Protein AF-A0A926J7D0-F1 (afdb_monomer)

Radius of gyration: 21.03 Å; Cα contacts (8 Å, |Δi|>4): 136; chains: 1; bounding box: 37×52×53 Å

Secondary structure (DSSP, 8-state):
-PPP------TTSEEEEEETTEEEEEE---TTS-S------PPPGGG-TTEEEEE-TTSTTHHHHHHHHHHHHHH-TTSPPPSEEEEE-SSPPPHHHHHHHHHHHHTT-TTPEEEE-GGG---

Mean predicted aligned error: 14.92 Å

Foldseek 3Di:
DDDDDDDDADPQQWDWDDDPPDIDIDHPPPPPDDDPDDPPPPDDLVPDQLEDEQEACPPVCSLVVVLVVLVVQVVDPVHRNHQEYEYEHQDDDDPVSVVSSVVSVCVRVVRHHYHYDPVNNDD

pLDDT: mean 75.51, std 15.3, range [34.44, 91.25]

Nearest PDB structures (foldseek):
  1y9j-assembly1_A  TM=6.537E-01  e=6.933E-01  Rattus norvegicus
  3fax-assembly1_A  TM=5.115E-01  e=4.343E-01  Streptococcus agalactiae COH1
  6kv3-assembly1_B  TM=4.249E-01  e=1.183E+00  Staphylococcus aureus subsp. aureus COL
  7ec7-assembly1_A  TM=5.324E-01  e=3.940E+00  Staphylococcus aureus subsp. aureus USA300
  5fa6-assembly1_A  TM=3.508E-01  e=1.653E+00  Homo sapiens

Solvent-accessible surface area (backbone atoms only — not comparable to full-atom values): 7878 Å² total; per-residue (Å²): 138,86,86,85,83,90,82,76,56,49,98,87,38,38,36,74,47,77,60,88,93,47,74,51,74,47,79,62,75,72,88,81,61,77,77,75,77,72,82,73,73,73,77,58,60,93,79,42,89,37,43,43,80,38,74,41,52,82,46,94,65,23,54,62,52,50,44,52,51,52,53,52,45,67,70,35,89,89,50,70,70,60,46,29,41,38,35,38,44,78,63,88,85,49,72,69,58,51,51,51,40,51,54,48,44,39,76,78,41,72,83,40,46,80,42,75,46,72,83,68,70,77,130

Sequence (123 aa):
MTVRIKAKADPDGIIRIKCGNDIIEIDLSDDDWPSTPTPVSPSNPADDPYTFYVADPFAADGIVKIVEQLNVVRADPTQLDPRIVSFVPQAALDVHDVARLVHGVESVLPDATLAFDLSGGGK

Structure (mmCIF, N/CA/C/O backbone):
data_AF-A0A926J7D0-F1
#
_entry.id   AF-A0A926J7D0-F1
#
loop_
_atom_site.group_PDB
_atom_site.id
_atom_site.type_symbol
_atom_site.label_atom_id
_atom_site.label_alt_id
_atom_site.label_comp_id
_atom_site.label_asym_id
_atom_site.label_entity_id
_atom_site.label_seq_id
_atom_site.pdbx_PDB_ins_code
_atom_site.Cartn_x
_atom_site.Cartn_y
_atom_site.Cartn_z
_atom_site.occupancy
_atom_site.B_iso_or_equiv
_atom_site.auth_seq_id
_atom_site.auth_comp_id
_atom_site.auth_asym_id
_atom_site.auth_atom_id
_atom_site.pdbx_PDB_model_num
ATOM 1 N N . MET A 1 1 ? 10.235 -14.331 -4.101 1.00 34.44 1 MET A N 1
ATOM 2 C CA . MET A 1 1 ? 11.226 -14.688 -5.141 1.00 34.44 1 MET A CA 1
ATOM 3 C C . MET A 1 1 ? 10.504 -14.692 -6.478 1.00 34.44 1 MET A C 1
ATOM 5 O O . MET A 1 1 ? 9.603 -15.500 -6.644 1.00 34.44 1 MET A O 1
ATOM 9 N N . THR A 1 2 ? 10.828 -13.770 -7.387 1.00 38.19 2 THR A N 1
ATOM 10 C CA . THR A 1 2 ? 10.165 -13.674 -8.700 1.00 38.19 2 THR A CA 1
ATOM 11 C C . THR A 1 2 ? 11.052 -14.307 -9.761 1.00 38.19 2 THR A C 1
ATOM 13 O O . THR A 1 2 ? 12.215 -13.932 -9.891 1.00 38.19 2 THR A O 1
ATOM 16 N N . VAL A 1 3 ? 10.508 -15.251 -10.528 1.00 44.81 3 VAL A N 1
ATOM 17 C CA . VAL A 1 3 ? 11.194 -15.850 -11.678 1.00 44.81 3 VAL A CA 1
ATOM 18 C C . VAL A 1 3 ? 10.621 -15.226 -12.943 1.00 44.81 3 VAL A C 1
ATOM 20 O O . VAL A 1 3 ? 9.430 -15.343 -13.213 1.00 44.81 3 VAL A O 1
ATOM 23 N N . ARG A 1 4 ? 11.465 -14.535 -13.716 1.00 57.25 4 ARG A N 1
ATOM 24 C CA . ARG A 1 4 ? 11.081 -13.940 -15.000 1.00 57.25 4 ARG A CA 1
ATOM 25 C C . ARG A 1 4 ? 11.583 -14.822 -16.135 1.00 57.25 4 ARG A C 1
ATOM 27 O O . ARG A 1 4 ? 12.788 -14.999 -16.284 1.00 57.25 4 ARG A O 1
ATOM 34 N N . ILE A 1 5 ? 10.664 -15.325 -16.951 1.00 63.12 5 ILE A N 1
ATOM 35 C CA . ILE A 1 5 ? 10.979 -16.140 -18.127 1.00 63.12 5 ILE A CA 1
ATOM 36 C C . ILE A 1 5 ? 10.770 -15.276 -19.371 1.00 63.12 5 ILE A C 1
ATOM 38 O O . ILE A 1 5 ? 9.708 -14.685 -19.552 1.00 63.12 5 ILE A O 1
ATOM 42 N N . LYS A 1 6 ? 11.801 -15.167 -20.216 1.00 65.56 6 LYS A N 1
ATOM 43 C CA . LYS A 1 6 ? 11.697 -14.566 -21.551 1.00 65.56 6 LYS A CA 1
ATOM 44 C C . LYS A 1 6 ? 11.593 -15.701 -22.562 1.00 65.56 6 LYS A C 1
ATOM 46 O O . LYS A 1 6 ? 12.560 -16.434 -22.741 1.00 65.56 6 LYS A O 1
ATOM 51 N N . ALA A 1 7 ? 10.438 -15.837 -23.198 1.00 69.31 7 ALA A N 1
ATOM 52 C CA . ALA A 1 7 ? 10.194 -16.829 -24.236 1.00 69.31 7 ALA A CA 1
ATOM 53 C C . ALA A 1 7 ? 9.733 -16.140 -25.524 1.00 69.31 7 ALA A C 1
ATOM 55 O O . ALA A 1 7 ? 9.231 -15.017 -25.492 1.00 69.31 7 ALA A O 1
ATOM 56 N N . LYS A 1 8 ? 9.936 -16.816 -26.655 1.00 74.88 8 LYS A N 1
ATOM 57 C CA . LYS A 1 8 ? 9.420 -16.413 -27.962 1.00 74.88 8 LYS A CA 1
ATOM 58 C C . LYS A 1 8 ? 8.336 -17.414 -28.352 1.00 74.88 8 LYS A C 1
ATOM 60 O O . LYS A 1 8 ? 8.590 -18.614 -28.265 1.00 74.88 8 LYS A O 1
ATOM 65 N N . ALA A 1 9 ? 7.170 -16.916 -28.751 1.00 77.06 9 ALA A N 1
ATOM 66 C CA . ALA A 1 9 ? 6.111 -17.748 -29.305 1.00 77.06 9 ALA A CA 1
ATOM 67 C C . ALA A 1 9 ? 6.554 -18.394 -30.627 1.00 77.06 9 ALA A C 1
ATOM 69 O O . ALA A 1 9 ? 7.453 -17.891 -31.316 1.00 77.06 9 ALA A O 1
ATOM 70 N N . ASP A 1 10 ? 5.946 -19.526 -30.952 1.00 80.00 10 ASP A N 1
ATOM 71 C CA . ASP A 1 10 ? 6.122 -20.187 -32.239 1.00 80.00 10 ASP A CA 1
AT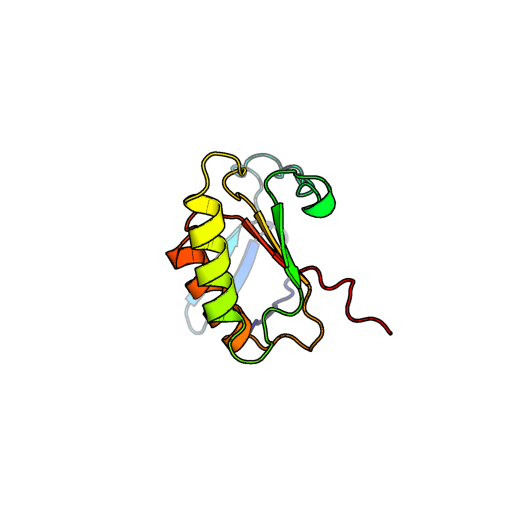OM 72 C C . ASP A 1 10 ? 5.343 -19.458 -33.365 1.00 80.00 10 ASP A C 1
ATOM 74 O O . ASP A 1 10 ? 4.741 -18.408 -33.115 1.00 80.00 10 ASP A O 1
ATOM 78 N N . PRO A 1 11 ? 5.385 -19.943 -34.624 1.00 80.25 11 PRO A N 1
ATOM 79 C CA . PRO A 1 11 ? 4.660 -19.317 -35.732 1.00 80.25 11 PRO A CA 1
ATOM 80 C C . PRO A 1 11 ? 3.137 -19.257 -35.560 1.00 80.25 11 PRO A C 1
ATOM 82 O O . PRO A 1 11 ? 2.516 -18.397 -36.178 1.00 80.25 11 PRO A O 1
ATOM 85 N N . ASP A 1 12 ? 2.567 -20.132 -34.729 1.00 79.00 12 ASP A N 1
ATOM 86 C CA . ASP A 1 12 ? 1.134 -20.190 -34.437 1.00 79.00 12 ASP A CA 1
ATOM 87 C C . ASP A 1 12 ? 0.763 -19.312 -33.224 1.00 79.00 12 ASP A C 1
ATOM 89 O O . ASP A 1 12 ? -0.394 -19.265 -32.825 1.00 79.00 12 ASP A O 1
ATOM 93 N N . GLY A 1 13 ? 1.730 -18.591 -32.639 1.00 76.12 13 GLY A N 1
ATOM 94 C CA . GLY A 1 13 ? 1.504 -17.701 -31.499 1.00 76.12 13 GLY A CA 1
ATOM 95 C C . GLY A 1 13 ? 1.524 -18.401 -30.138 1.00 76.12 13 GLY A C 1
ATOM 96 O O . GLY A 1 13 ? 1.237 -17.766 -29.128 1.00 76.12 13 GLY A O 1
ATOM 97 N N . ILE A 1 14 ? 1.927 -19.670 -30.068 1.00 80.50 14 ILE A N 1
ATOM 98 C CA . ILE A 1 14 ? 1.865 -20.472 -28.844 1.00 80.50 14 ILE A CA 1
ATOM 99 C C . ILE A 1 14 ? 3.241 -20.540 -28.173 1.00 80.50 14 ILE A C 1
ATOM 101 O O . ILE A 1 14 ? 4.267 -20.838 -28.794 1.00 80.50 14 ILE A O 1
ATOM 105 N N . ILE A 1 15 ? 3.277 -20.310 -26.857 1.00 82.69 15 ILE A N 1
ATOM 106 C CA . ILE A 1 15 ? 4.444 -20.612 -26.020 1.00 82.69 15 ILE A CA 1
ATOM 107 C C . ILE A 1 15 ? 4.243 -21.993 -25.397 1.00 82.69 15 ILE A C 1
ATOM 109 O O . ILE A 1 15 ? 3.341 -22.191 -24.588 1.00 82.69 15 ILE A O 1
ATOM 113 N N . ARG A 1 16 ? 5.122 -22.946 -25.724 1.00 81.62 16 ARG A N 1
ATOM 114 C CA . ARG A 1 16 ? 5.114 -24.289 -25.126 1.00 81.62 16 ARG A CA 1
ATOM 115 C C . ARG A 1 16 ? 6.225 -24.438 -24.097 1.00 81.62 16 ARG A C 1
ATOM 117 O O . ARG A 1 16 ? 7.401 -24.255 -24.411 1.00 81.62 16 ARG A O 1
ATOM 124 N N . ILE A 1 17 ? 5.860 -24.808 -22.874 1.00 81.50 17 ILE A N 1
ATOM 125 C CA . ILE A 1 17 ? 6.788 -25.043 -21.767 1.00 81.50 17 ILE A CA 1
ATOM 126 C C . ILE A 1 17 ? 6.732 -26.526 -21.412 1.00 81.50 17 ILE A C 1
ATOM 128 O O . ILE A 1 17 ? 5.712 -27.026 -20.941 1.00 81.50 17 ILE A O 1
ATOM 132 N N . LYS A 1 18 ? 7.839 -27.243 -21.634 1.00 78.75 18 LYS A N 1
ATOM 133 C CA . LYS A 1 18 ? 7.957 -28.650 -21.241 1.00 78.75 18 LYS A CA 1
ATOM 134 C C . LYS A 1 18 ? 8.284 -28.750 -19.751 1.00 78.75 18 LYS A C 1
ATOM 136 O O . LYS A 1 18 ? 9.371 -28.361 -19.326 1.00 78.75 18 LYS A O 1
ATOM 141 N N . CYS A 1 19 ? 7.369 -29.325 -18.985 1.00 76.19 19 CYS A N 1
ATOM 142 C CA . CYS A 1 19 ? 7.483 -29.546 -17.549 1.00 76.19 19 CYS A CA 1
ATOM 143 C C . CYS A 1 19 ? 7.540 -31.056 -17.281 1.00 76.19 19 CYS A C 1
ATOM 145 O O . CYS A 1 19 ? 6.536 -31.698 -16.989 1.00 76.19 19 CYS A O 1
ATOM 147 N N . GLY A 1 20 ? 8.729 -31.648 -17.423 1.00 82.38 20 GLY A N 1
ATOM 148 C CA . GLY A 1 20 ? 8.895 -33.099 -17.305 1.00 82.38 20 GLY A CA 1
ATOM 149 C C . GLY A 1 20 ? 8.231 -33.841 -18.470 1.00 82.38 20 GLY A C 1
ATOM 150 O O . GLY A 1 20 ? 8.702 -33.737 -19.606 1.00 82.38 20 GLY A O 1
ATOM 151 N N . ASN A 1 21 ? 7.165 -34.592 -18.176 1.00 81.88 21 ASN A N 1
ATOM 152 C CA . ASN A 1 21 ? 6.381 -35.330 -19.174 1.00 81.88 21 ASN A CA 1
ATOM 153 C C . ASN A 1 21 ? 5.202 -34.527 -19.738 1.00 81.88 21 ASN A C 1
ATOM 155 O O . ASN A 1 21 ? 4.653 -34.925 -20.762 1.00 81.88 21 ASN A O 1
ATOM 159 N N . ASP A 1 22 ? 4.859 -33.402 -19.112 1.00 73.00 22 ASP A N 1
ATOM 160 C CA . ASP A 1 22 ? 3.742 -32.561 -19.527 1.00 73.00 22 ASP A CA 1
ATOM 161 C C . ASP A 1 22 ? 4.229 -31.369 -20.355 1.00 73.00 22 ASP A C 1
ATOM 163 O O . ASP A 1 22 ? 5.368 -30.899 -20.224 1.00 73.00 22 ASP A O 1
ATOM 167 N N . ILE A 1 23 ? 3.350 -30.868 -21.219 1.00 80.12 23 ILE A N 1
ATOM 168 C CA . ILE A 1 23 ? 3.564 -29.643 -21.988 1.00 80.12 23 ILE A CA 1
ATOM 169 C C . ILE A 1 23 ? 2.451 -28.672 -21.606 1.00 80.12 23 ILE A C 1
ATOM 171 O O . ILE A 1 23 ? 1.275 -28.970 -21.791 1.00 80.12 23 ILE A O 1
ATOM 175 N N . ILE A 1 24 ? 2.839 -27.523 -21.055 1.00 78.88 24 ILE A N 1
ATOM 176 C CA . ILE A 1 24 ? 1.940 -26.392 -20.821 1.00 78.88 24 ILE A CA 1
ATOM 177 C C . ILE A 1 24 ? 1.991 -25.527 -22.075 1.00 78.88 24 ILE A C 1
ATOM 179 O O . ILE A 1 24 ? 3.066 -25.051 -22.451 1.00 78.88 24 ILE A O 1
ATOM 183 N N . GLU A 1 25 ? 0.846 -25.330 -22.714 1.00 79.00 25 GLU A N 1
ATOM 18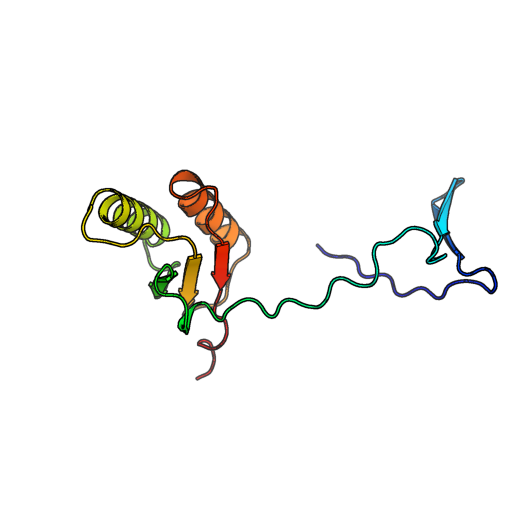4 C CA . GLU A 1 25 ? 0.702 -24.451 -23.872 1.00 79.00 25 GLU A CA 1
ATOM 185 C C . GLU A 1 25 ? 0.007 -23.160 -23.434 1.00 79.00 25 GLU A C 1
ATOM 187 O O . GLU A 1 25 ? -1.024 -23.197 -22.765 1.00 79.00 25 GLU A O 1
ATOM 192 N N . ILE A 1 26 ? 0.610 -22.022 -23.768 1.00 76.69 26 ILE A N 1
ATOM 193 C CA . ILE A 1 26 ? 0.048 -20.691 -23.542 1.00 76.69 26 ILE A CA 1
ATOM 194 C C . ILE A 1 26 ? -0.246 -20.119 -24.920 1.00 76.69 26 ILE A C 1
ATOM 196 O O . ILE A 1 26 ? 0.687 -19.785 -25.656 1.00 76.69 26 ILE A O 1
ATOM 200 N N . ASP A 1 27 ? -1.527 -20.053 -25.259 1.00 75.62 27 ASP A N 1
ATOM 201 C CA . ASP A 1 27 ? -2.002 -19.441 -26.492 1.00 75.62 27 ASP A CA 1
ATOM 202 C C . ASP A 1 27 ? -2.043 -17.918 -26.330 1.00 75.62 27 ASP A C 1
ATOM 204 O O . ASP A 1 27 ? -2.552 -17.406 -25.330 1.00 75.62 27 ASP A O 1
ATOM 208 N N . LEU A 1 28 ? -1.446 -17.207 -27.284 1.00 70.31 28 LEU A N 1
ATOM 209 C CA . LEU A 1 28 ? -1.442 -15.748 -27.335 1.00 70.31 28 LEU A CA 1
ATOM 210 C C . LEU A 1 28 ? -2.423 -15.211 -28.387 1.00 70.31 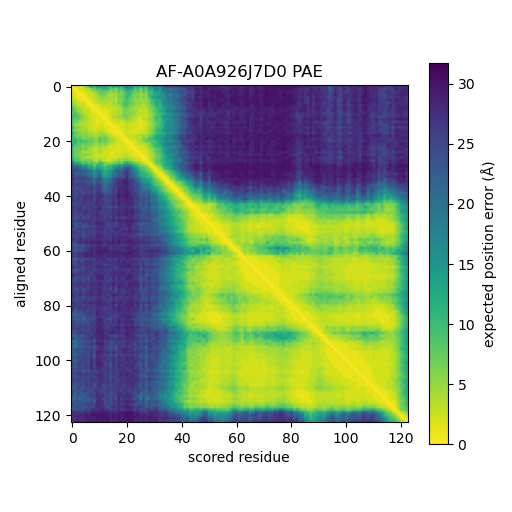28 LEU A C 1
ATOM 212 O O . LEU A 1 28 ? -2.357 -14.026 -28.701 1.00 70.31 28 LEU A O 1
ATOM 216 N N . SER A 1 29 ? -3.295 -16.050 -28.959 1.00 65.75 29 SER A N 1
ATOM 217 C CA . SER A 1 29 ? -4.319 -15.605 -29.902 1.00 65.75 29 SER A CA 1
ATOM 218 C C . SER A 1 29 ? -5.261 -14.594 -29.235 1.00 65.75 29 SER A C 1
ATOM 220 O O . SER A 1 29 ? -5.909 -14.899 -28.233 1.00 65.75 29 SER A O 1
ATOM 222 N N . ASP A 1 30 ? -5.332 -13.395 -29.813 1.00 54.34 30 ASP A N 1
ATOM 223 C CA . ASP A 1 30 ? -5.990 -12.193 -29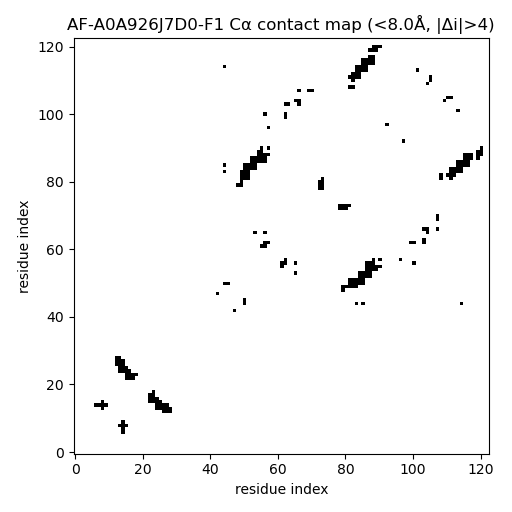.279 1.00 54.34 30 ASP A CA 1
ATOM 224 C C . ASP A 1 30 ? -7.538 -12.236 -29.270 1.00 54.34 30 ASP A C 1
ATOM 226 O O . ASP A 1 30 ? -8.177 -11.235 -28.943 1.00 54.34 30 ASP A O 1
ATOM 230 N N . ASP A 1 31 ? -8.174 -13.357 -29.621 1.00 53.72 31 ASP A N 1
ATOM 231 C CA . ASP A 1 31 ? -9.584 -13.351 -30.043 1.00 53.72 31 ASP A CA 1
ATOM 232 C C . 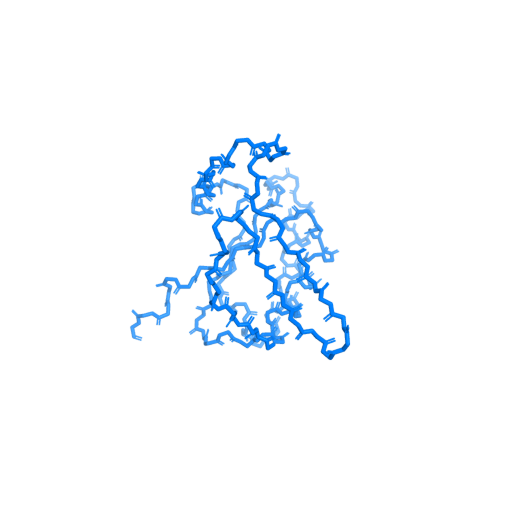ASP A 1 31 ? -10.625 -13.201 -28.913 1.00 53.72 31 ASP A C 1
ATOM 234 O O . ASP A 1 31 ? -11.807 -13.046 -29.212 1.00 53.72 31 ASP A O 1
ATOM 238 N N . ASP A 1 32 ? -10.228 -13.177 -27.633 1.00 49.41 32 ASP A N 1
ATOM 239 C CA . ASP A 1 32 ? -11.188 -13.060 -26.515 1.00 49.41 32 ASP A CA 1
ATOM 240 C C . ASP A 1 32 ? -10.722 -12.182 -25.337 1.00 49.41 32 ASP A C 1
ATOM 242 O O . ASP A 1 32 ? -11.310 -12.202 -24.250 1.00 49.41 32 ASP A O 1
ATOM 246 N N . TRP A 1 33 ? -9.665 -11.380 -25.516 1.00 47.38 33 TRP A N 1
ATOM 247 C CA . TRP A 1 33 ? -9.265 -10.409 -24.495 1.00 47.38 33 TRP A CA 1
ATOM 248 C C . TRP A 1 33 ? -9.906 -9.045 -24.757 1.00 47.38 33 TRP A C 1
ATOM 250 O O . TRP A 1 33 ? -9.784 -8.516 -25.864 1.00 47.38 33 TRP A O 1
ATOM 260 N N . PRO A 1 34 ? -10.586 -8.435 -23.760 1.00 46.09 34 PRO A N 1
ATOM 261 C CA . PRO A 1 34 ? -11.082 -7.077 -23.907 1.00 46.09 34 PRO A CA 1
ATOM 262 C C . PRO A 1 34 ? -9.904 -6.188 -24.303 1.00 46.09 34 PRO A C 1
ATOM 264 O O . PRO A 1 34 ? -8.877 -6.177 -23.622 1.00 46.09 34 PRO A O 1
ATOM 267 N N . SER A 1 35 ? -10.070 -5.498 -25.436 1.00 46.72 35 SER A N 1
ATOM 268 C CA . SER A 1 35 ? -9.122 -4.552 -26.025 1.00 46.72 35 SER A CA 1
ATOM 269 C C . SER A 1 35 ? -8.329 -3.841 -24.937 1.00 46.72 35 SER A C 1
ATOM 271 O O . SER A 1 35 ? -8.940 -3.221 -24.065 1.00 46.72 35 SER A O 1
ATOM 273 N N . THR A 1 36 ? -7.005 -4.006 -24.996 1.00 49.78 36 THR A N 1
ATOM 274 C CA . THR A 1 36 ? -5.965 -3.520 -24.080 1.00 49.78 36 THR A CA 1
ATOM 275 C C . THR A 1 36 ? -6.499 -2.524 -23.050 1.00 49.78 36 THR A C 1
ATOM 277 O O . THR A 1 36 ? -6.883 -1.424 -23.460 1.00 49.78 36 THR A O 1
ATOM 280 N N . PRO A 1 37 ? -6.526 -2.844 -21.738 1.00 42.62 37 PRO A N 1
ATOM 281 C CA . PRO A 1 37 ? -6.959 -1.879 -20.741 1.00 42.62 37 PRO A CA 1
ATOM 282 C C . PRO A 1 37 ? -6.108 -0.626 -20.915 1.00 42.62 37 PRO A C 1
ATOM 284 O O . PRO A 1 37 ? -4.881 -0.673 -20.788 1.00 42.62 37 PRO A O 1
ATOM 287 N N . THR A 1 38 ? -6.753 0.481 -21.281 1.00 40.38 38 THR A N 1
ATOM 288 C CA . THR A 1 38 ? -6.103 1.784 -21.333 1.00 40.38 38 THR A CA 1
ATOM 289 C C . THR A 1 38 ? -5.413 1.961 -19.987 1.00 40.38 38 THR A C 1
ATOM 291 O O . THR A 1 38 ? -6.092 1.792 -18.969 1.00 40.38 38 THR A O 1
ATOM 294 N N . PRO A 1 39 ? -4.100 2.248 -19.931 1.00 38.88 39 PRO A N 1
ATOM 295 C CA . PRO A 1 39 ? -3.452 2.546 -18.670 1.00 38.88 39 PRO A CA 1
ATOM 296 C C . PRO A 1 39 ? -4.161 3.767 -18.091 1.00 38.88 39 PRO A C 1
ATOM 298 O O . PRO A 1 39 ? -3.939 4.897 -18.524 1.00 38.88 39 PRO A O 1
ATOM 301 N N . VAL A 1 40 ? -5.078 3.541 -17.156 1.00 44.97 40 VAL A N 1
ATOM 302 C CA . VAL A 1 40 ? -5.544 4.589 -16.268 1.00 44.97 40 VAL A CA 1
ATOM 303 C C . VAL A 1 40 ? -4.312 4.954 -15.472 1.00 44.97 40 VAL A C 1
ATOM 305 O O . VAL A 1 40 ? -3.842 4.176 -14.645 1.00 44.97 40 VAL A O 1
ATOM 308 N N . SER A 1 41 ? -3.716 6.095 -15.814 1.00 44.41 41 SER A N 1
ATOM 309 C CA . SER A 1 41 ? -2.681 6.683 -14.980 1.00 44.41 41 SER A CA 1
ATOM 310 C C . SER A 1 41 ? -3.318 6.814 -13.599 1.00 44.41 41 SER A C 1
ATOM 312 O O . SER A 1 41 ? -4.340 7.501 -13.503 1.00 44.41 41 SER A O 1
ATOM 314 N N . PRO A 1 42 ? -2.823 6.110 -12.564 1.00 52.22 42 PRO A N 1
ATOM 315 C CA . PRO A 1 42 ? -3.386 6.274 -11.239 1.00 52.22 42 PRO A CA 1
ATOM 316 C C . PRO A 1 42 ? -3.291 7.761 -10.911 1.00 52.22 42 PRO A C 1
ATOM 318 O O . PRO A 1 42 ? -2.242 8.373 -11.141 1.00 52.22 42 PRO A O 1
ATOM 321 N N . SER A 1 43 ? -4.401 8.350 -10.462 1.00 58.41 43 SER A N 1
ATOM 322 C CA . SER A 1 43 ? -4.389 9.712 -9.942 1.00 58.41 43 SER A CA 1
ATOM 323 C C . SER A 1 43 ? -3.238 9.804 -8.953 1.00 58.41 43 SER A C 1
ATOM 325 O O . SER A 1 43 ? -3.105 8.945 -8.078 1.00 58.41 43 SER A O 1
ATOM 327 N N . ASN A 1 44 ? -2.361 10.786 -9.142 1.00 66.69 44 ASN A N 1
ATOM 328 C CA . ASN A 1 44 ? -1.269 11.005 -8.213 1.00 66.69 44 ASN A CA 1
ATOM 329 C C . ASN A 1 44 ? -1.893 11.221 -6.826 1.00 66.69 44 ASN A C 1
ATOM 331 O O . ASN A 1 44 ? -2.723 12.123 -6.697 1.00 66.69 44 ASN A O 1
ATOM 335 N N . PRO A 1 45 ? -1.539 10.421 -5.804 1.00 68.25 45 PRO A N 1
ATOM 336 C CA . PRO A 1 45 ? -2.103 10.578 -4.468 1.00 68.25 45 PRO A CA 1
ATOM 337 C C . PRO A 1 45 ? -1.992 12.022 -3.958 1.00 68.25 45 PRO A C 1
ATOM 339 O O . PRO A 1 45 ? -2.924 12.484 -3.302 1.00 68.25 45 PRO A O 1
ATOM 342 N N . ALA A 1 46 ? -0.920 12.739 -4.356 1.00 70.06 46 ALA A N 1
ATOM 343 C CA . ALA A 1 46 ? -0.682 14.179 -4.133 1.00 70.06 46 ALA A CA 1
ATOM 344 C C . ALA A 1 46 ? -1.899 15.071 -4.425 1.00 70.06 46 ALA A C 1
ATOM 346 O O . ALA A 1 46 ? -2.117 16.068 -3.739 1.00 70.06 46 ALA A O 1
ATOM 347 N N . ASP A 1 47 ? -2.670 14.703 -5.445 1.00 76.38 47 ASP A N 1
ATOM 348 C CA . ASP A 1 47 ? -3.731 15.518 -6.026 1.00 76.38 47 ASP A CA 1
ATOM 349 C C . ASP A 1 47 ? -5.136 15.085 -5.555 1.00 76.38 47 ASP A C 1
ATOM 351 O O . ASP A 1 47 ? -6.125 15.735 -5.900 1.00 76.38 47 ASP A O 1
ATOM 355 N N . ASP A 1 48 ? -5.248 14.008 -4.762 1.00 81.00 48 ASP A N 1
ATOM 356 C CA . ASP A 1 48 ? -6.524 13.488 -4.254 1.00 81.00 48 ASP A CA 1
ATOM 357 C C . ASP A 1 48 ? -6.776 13.944 -2.796 1.00 81.00 48 ASP A C 1
ATOM 359 O O . ASP A 1 48 ? -5.983 13.634 -1.899 1.00 81.00 48 ASP A O 1
ATOM 363 N N . PRO A 1 49 ? -7.880 14.668 -2.515 1.00 82.06 49 PRO A N 1
ATOM 364 C CA . PRO A 1 49 ? -8.198 15.152 -1.170 1.00 82.06 49 PRO A CA 1
ATOM 365 C C . PRO A 1 49 ? -8.565 14.033 -0.179 1.00 82.06 49 PRO A C 1
ATOM 367 O O . PRO A 1 49 ? -8.620 14.290 1.021 1.00 82.06 49 PRO A O 1
ATOM 370 N N . TYR A 1 50 ? -8.808 12.805 -0.652 1.00 87.19 50 TYR A N 1
ATOM 371 C CA . TYR A 1 50 ? -9.026 11.611 0.169 1.00 87.19 50 TYR A CA 1
ATOM 372 C C . TYR A 1 50 ? -7.722 10.847 0.472 1.00 87.19 50 TYR A C 1
ATOM 374 O O . TYR A 1 50 ? -7.780 9.718 0.976 1.00 87.19 50 TYR A O 1
ATOM 382 N N . THR A 1 51 ? -6.554 11.427 0.168 1.00 87.69 51 THR A N 1
ATOM 383 C CA . THR A 1 51 ? -5.249 10.847 0.507 1.00 87.69 51 THR A CA 1
ATOM 384 C C . THR A 1 51 ? -4.818 11.207 1.924 1.00 87.69 51 THR A C 1
ATOM 386 O O . THR A 1 51 ? -4.636 12.376 2.267 1.00 87.69 51 THR A O 1
ATOM 389 N N . PHE A 1 52 ? -4.557 10.183 2.732 1.00 88.00 52 PHE A N 1
ATOM 390 C CA . PHE A 1 52 ? -3.894 10.305 4.023 1.00 88.00 52 PHE A CA 1
ATOM 391 C C . PHE A 1 52 ? -2.387 10.061 3.872 1.00 88.00 52 PHE A C 1
ATOM 393 O O . PHE A 1 52 ? -1.969 9.007 3.388 1.00 88.00 52 PHE A O 1
ATOM 400 N N . TYR A 1 53 ? -1.566 11.027 4.289 1.00 87.75 53 TYR A N 1
ATOM 401 C CA . TYR A 1 53 ? -0.108 10.952 4.168 1.00 87.75 53 TYR A CA 1
ATOM 402 C C . TYR A 1 53 ? 0.539 10.452 5.444 1.00 87.75 53 TYR A C 1
ATOM 404 O O . TYR A 1 53 ? 0.328 11.001 6.524 1.00 87.75 53 TYR A O 1
ATOM 412 N N . VAL A 1 54 ? 1.416 9.470 5.286 1.00 86.31 54 VAL A N 1
ATOM 413 C CA . VAL A 1 54 ? 2.223 8.917 6.362 1.00 86.31 54 VAL A CA 1
ATOM 414 C C . VAL A 1 54 ? 3.691 9.151 6.048 1.00 86.31 54 VAL A C 1
ATOM 416 O O . VAL A 1 54 ? 4.267 8.528 5.154 1.00 86.31 54 VAL A O 1
ATOM 419 N N . ALA A 1 55 ? 4.306 10.044 6.816 1.00 83.94 55 ALA A N 1
ATOM 420 C CA . ALA A 1 55 ? 5.748 10.224 6.803 1.00 83.94 55 ALA A CA 1
ATOM 421 C C . ALA A 1 55 ? 6.412 9.176 7.704 1.00 83.94 55 ALA A C 1
ATOM 423 O O . ALA A 1 55 ? 5.973 8.970 8.833 1.00 83.94 55 ALA A O 1
ATOM 424 N N . ASP A 1 56 ? 7.481 8.555 7.205 1.00 80.69 56 ASP A N 1
ATOM 425 C CA . ASP A 1 56 ? 8.326 7.623 7.959 1.00 80.69 56 ASP A CA 1
ATOM 426 C C . ASP A 1 56 ? 7.561 6.488 8.685 1.00 80.69 56 ASP A C 1
ATOM 428 O O . ASP A 1 56 ? 7.618 6.350 9.911 1.00 80.69 56 ASP A O 1
ATOM 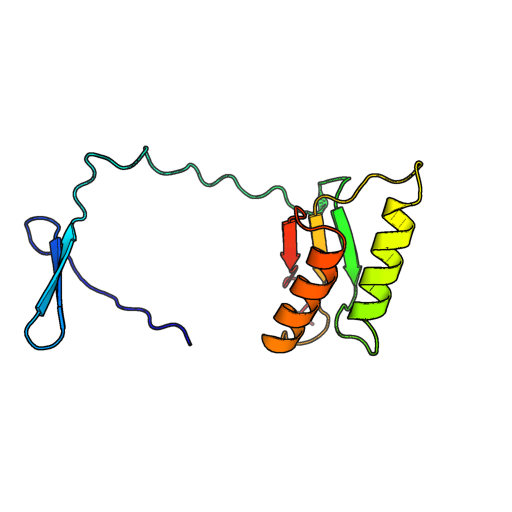432 N N . PRO A 1 57 ? 6.829 5.634 7.942 1.00 78.31 57 PRO A N 1
ATOM 433 C CA . PRO A 1 57 ? 5.974 4.599 8.531 1.00 78.31 57 PRO A CA 1
ATOM 434 C C . PRO A 1 57 ? 6.724 3.500 9.300 1.00 78.31 57 PRO A C 1
ATOM 436 O O . PRO A 1 57 ? 6.094 2.715 10.011 1.00 78.31 57 PRO A O 1
ATOM 439 N N . PHE A 1 58 ? 8.050 3.430 9.160 1.00 80.56 58 PHE A N 1
ATOM 440 C CA . PHE A 1 58 ? 8.901 2.401 9.765 1.00 80.56 58 PHE A CA 1
ATOM 441 C C . PHE A 1 58 ? 9.681 2.896 10.990 1.00 80.56 58 PHE A C 1
ATOM 443 O O . PHE A 1 58 ? 10.505 2.157 11.530 1.00 80.56 58 PHE A O 1
ATOM 450 N N . ALA A 1 59 ? 9.414 4.120 11.460 1.00 78.00 59 ALA A N 1
ATOM 451 C CA . ALA A 1 59 ? 9.893 4.581 12.758 1.00 78.00 59 ALA A CA 1
ATOM 452 C C . ALA A 1 59 ? 9.446 3.630 13.889 1.00 78.00 59 ALA A C 1
ATOM 454 O O . ALA A 1 59 ? 8.481 2.874 13.749 1.00 78.00 59 ALA A O 1
ATOM 455 N N . ALA A 1 60 ? 10.118 3.683 15.045 1.00 66.75 60 ALA A N 1
ATOM 456 C CA . ALA A 1 60 ? 9.704 2.909 16.216 1.00 66.75 60 ALA A CA 1
ATOM 457 C C . ALA A 1 60 ? 8.222 3.191 16.564 1.00 66.75 60 ALA A C 1
ATOM 459 O O . ALA A 1 60 ? 7.805 4.348 16.712 1.00 66.75 60 ALA A O 1
ATOM 460 N N . ASP A 1 61 ? 7.432 2.117 16.654 1.00 75.12 61 ASP A N 1
ATOM 461 C CA . ASP A 1 61 ? 5.967 2.106 16.821 1.00 75.12 61 ASP A CA 1
ATOM 462 C C . ASP A 1 61 ? 5.150 2.679 15.645 1.00 75.12 61 ASP A C 1
ATOM 464 O O . ASP A 1 61 ? 3.961 2.963 15.799 1.00 75.12 61 ASP A O 1
ATOM 468 N N . GLY A 1 62 ? 5.753 2.842 14.463 1.00 76.25 62 GLY A N 1
ATOM 469 C CA . GLY A 1 62 ? 5.142 3.497 13.302 1.00 76.25 62 GLY A CA 1
ATOM 470 C C . GLY A 1 62 ? 3.799 2.891 12.897 1.00 76.25 62 GLY A C 1
ATOM 471 O O . GLY A 1 62 ? 2.810 3.609 12.800 1.00 76.25 62 GLY A O 1
ATOM 472 N N . ILE A 1 63 ? 3.717 1.563 12.775 1.00 81.94 63 ILE A N 1
ATOM 473 C CA . ILE A 1 63 ? 2.480 0.868 12.371 1.00 81.94 63 ILE A CA 1
ATOM 474 C C . ILE A 1 63 ? 1.342 1.095 13.377 1.00 81.94 63 ILE A C 1
ATOM 476 O O . ILE A 1 63 ? 0.219 1.386 12.973 1.00 81.94 63 ILE A O 1
ATOM 480 N N . VAL A 1 64 ? 1.623 1.003 14.682 1.00 84.56 64 VAL A N 1
ATOM 481 C CA . VAL A 1 64 ? 0.607 1.209 15.731 1.00 84.56 64 VAL A CA 1
ATOM 482 C C . VAL A 1 64 ? 0.089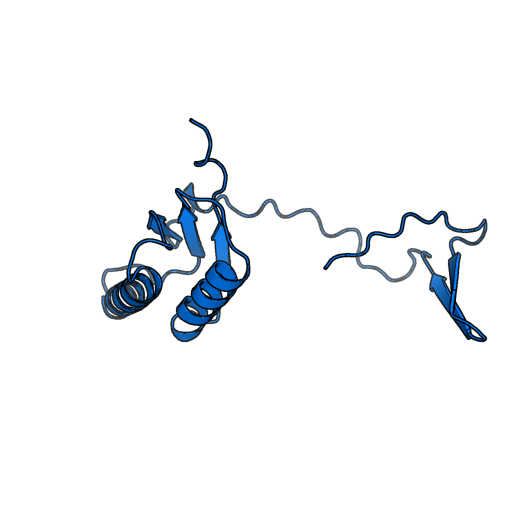 2.644 15.687 1.00 84.56 64 VAL A C 1
ATOM 484 O O . VAL A 1 64 ? -1.119 2.858 15.662 1.00 84.56 64 VAL A O 1
ATOM 487 N N . LYS A 1 65 ? 0.993 3.624 15.574 1.00 85.81 65 LYS A N 1
ATOM 488 C CA . LYS A 1 65 ? 0.626 5.043 15.475 1.00 85.81 65 LYS A CA 1
ATOM 489 C C . LYS A 1 65 ? -0.191 5.350 14.224 1.00 85.81 65 LYS A C 1
ATOM 491 O O . LYS A 1 65 ? -1.130 6.134 14.304 1.00 85.81 65 LYS A O 1
ATOM 496 N N . ILE A 1 66 ? 0.126 4.728 13.088 1.00 88.19 66 ILE A N 1
ATOM 497 C CA . ILE A 1 66 ? -0.646 4.881 11.845 1.00 88.19 66 ILE A CA 1
ATOM 498 C C . ILE A 1 66 ? -2.068 4.363 12.045 1.00 88.19 66 ILE A C 1
ATOM 500 O O . ILE A 1 66 ? -3.024 5.065 11.733 1.00 88.19 66 ILE A O 1
ATOM 504 N N . VAL A 1 67 ? -2.222 3.163 12.608 1.00 90.00 67 VAL A N 1
ATOM 505 C CA . VAL A 1 67 ? -3.536 2.571 12.900 1.00 90.00 67 VAL A CA 1
ATOM 506 C C . VAL A 1 67 ? -4.340 3.451 13.861 1.00 90.00 67 VAL A C 1
ATOM 508 O O . VAL A 1 67 ? -5.524 3.694 13.629 1.00 90.00 67 VAL A O 1
ATOM 511 N N . GLU A 1 68 ? -3.719 3.972 14.918 1.00 89.88 68 GLU A N 1
ATOM 512 C CA . GLU A 1 68 ? -4.366 4.903 15.850 1.00 89.88 68 GLU A CA 1
ATOM 513 C C . GLU A 1 68 ? -4.803 6.199 15.155 1.00 89.88 68 GLU A C 1
ATOM 515 O O . GLU A 1 68 ? -5.951 6.618 15.303 1.00 89.88 68 GLU A O 1
ATOM 520 N N . GLN A 1 69 ? -3.929 6.806 14.348 1.00 89.62 69 GLN A N 1
ATOM 521 C CA . GLN A 1 69 ? -4.240 8.021 13.593 1.00 89.62 69 GLN A CA 1
ATOM 522 C C . GLN A 1 69 ? -5.385 7.806 12.600 1.00 89.62 69 GLN A C 1
ATOM 524 O O . GLN A 1 69 ? -6.297 8.628 12.543 1.00 89.62 69 GLN A O 1
ATOM 529 N N . LEU A 1 70 ? -5.381 6.691 11.865 1.00 90.56 70 LEU A N 1
ATOM 530 C CA . LEU A 1 70 ? -6.458 6.348 10.939 1.00 90.56 70 LEU A CA 1
ATOM 531 C C . LEU A 1 70 ? -7.794 6.197 11.674 1.00 90.56 70 LEU A C 1
ATOM 533 O O . LEU A 1 70 ? -8.803 6.725 11.217 1.00 90.56 70 LEU A O 1
ATOM 537 N N . ASN A 1 71 ? -7.812 5.550 12.842 1.00 90.44 71 ASN A N 1
ATOM 538 C CA . ASN A 1 71 ? -9.030 5.440 13.649 1.00 90.44 71 ASN A CA 1
ATOM 539 C C . ASN A 1 71 ? -9.541 6.805 14.135 1.00 90.44 71 ASN A C 1
ATOM 541 O O . ASN A 1 71 ? -10.749 7.037 14.121 1.00 90.44 71 ASN A O 1
ATOM 545 N N . VAL A 1 72 ? -8.645 7.717 14.530 1.00 90.31 72 VAL A N 1
ATOM 546 C CA . VAL A 1 72 ? -9.021 9.085 14.926 1.00 90.31 72 VAL A CA 1
ATOM 547 C C . VAL A 1 72 ? -9.634 9.846 13.751 1.00 90.31 72 VAL A C 1
ATOM 549 O O . VAL A 1 72 ? -10.686 10.456 13.916 1.00 90.31 72 VAL A O 1
ATOM 552 N N . VAL A 1 73 ? -9.022 9.771 12.565 1.00 87.62 73 VAL A N 1
ATOM 553 C CA . VAL A 1 73 ? -9.536 10.430 11.354 1.00 87.62 73 VAL A CA 1
ATOM 554 C C . VAL A 1 73 ? -10.914 9.891 10.975 1.00 87.62 73 VAL A C 1
ATOM 556 O O . VAL A 1 73 ? -11.818 10.676 10.720 1.00 87.62 73 VAL A O 1
ATOM 559 N N . ARG A 1 74 ? -11.115 8.568 11.003 1.00 86.62 74 ARG A N 1
ATOM 560 C CA . ARG A 1 74 ? -12.418 7.958 10.682 1.00 86.62 74 ARG A CA 1
ATOM 561 C C . ARG A 1 74 ? -13.517 8.299 11.685 1.00 86.62 74 ARG A C 1
ATOM 563 O O . ARG A 1 74 ? -14.692 8.310 11.328 1.00 86.62 74 ARG A O 1
ATOM 570 N N . ALA A 1 75 ? -13.151 8.528 12.943 1.00 88.38 75 ALA A N 1
ATOM 571 C CA . ALA A 1 75 ? -14.095 8.909 13.985 1.00 88.38 75 ALA A CA 1
ATOM 572 C C . ALA A 1 75 ? -14.487 10.398 13.925 1.00 88.38 75 ALA A C 1
ATOM 574 O O . ALA A 1 75 ? -15.488 10.775 14.537 1.00 88.38 75 ALA A O 1
ATOM 575 N N . ASP A 1 76 ? -13.725 11.238 13.214 1.00 86.75 76 ASP A N 1
ATOM 576 C CA . ASP A 1 76 ? -13.990 12.669 13.074 1.00 86.75 76 ASP A CA 1
ATOM 577 C C . ASP A 1 76 ? -14.912 12.947 11.868 1.00 86.75 76 ASP A C 1
ATOM 579 O O . ASP A 1 76 ? -14.479 12.853 10.720 1.00 86.75 76 ASP A O 1
ATOM 583 N N . PRO A 1 77 ? -16.178 13.357 12.085 1.00 84.69 77 PRO A N 1
ATOM 584 C CA . PRO A 1 77 ? -17.120 13.625 10.997 1.00 84.69 77 PRO A CA 1
ATOM 585 C C . PRO A 1 77 ? -16.771 14.872 10.168 1.00 84.69 77 PRO A C 1
ATOM 587 O O . PRO A 1 77 ? -17.433 15.140 9.166 1.00 84.69 77 PRO A O 1
ATOM 590 N N . THR A 1 78 ? -15.788 15.669 10.598 1.00 88.69 78 THR A N 1
ATOM 591 C CA . THR A 1 78 ? -15.303 16.845 9.863 1.00 88.69 78 THR A CA 1
ATOM 592 C C . THR A 1 78 ? -14.160 16.518 8.904 1.00 88.69 78 THR A C 1
ATOM 594 O O . THR A 1 78 ? -13.849 17.332 8.033 1.00 88.69 78 THR A O 1
ATOM 597 N N . GLN A 1 79 ? -13.559 15.332 9.034 1.00 84.50 79 GLN A N 1
ATOM 598 C CA . GLN A 1 79 ? -12.501 14.845 8.155 1.00 84.50 79 GLN A CA 1
ATOM 599 C C . GLN A 1 79 ? -13.083 14.031 6.997 1.00 84.50 79 GLN A C 1
ATOM 601 O O . GLN A 1 79 ? -14.154 13.430 7.091 1.00 84.50 79 GLN A O 1
ATOM 606 N N . LEU A 1 80 ? -12.361 14.007 5.877 1.00 84.94 80 LEU A N 1
ATOM 607 C CA . LEU A 1 80 ? -12.686 13.118 4.766 1.00 84.94 80 LEU A CA 1
ATOM 608 C C . LEU A 1 80 ? -12.233 11.692 5.103 1.00 84.94 80 LEU A C 1
ATOM 610 O O . LEU A 1 80 ? -11.100 11.495 5.536 1.00 84.94 80 LEU A O 1
ATOM 614 N N . ASP A 1 81 ? -13.102 10.704 4.870 1.00 86.81 81 ASP A N 1
ATOM 615 C CA . ASP A 1 81 ? -12.765 9.286 5.058 1.00 86.81 81 ASP A CA 1
ATOM 616 C C . ASP A 1 81 ? -11.694 8.867 4.030 1.00 86.81 81 ASP A C 1
ATOM 618 O O . ASP A 1 81 ? -11.963 8.941 2.821 1.00 86.81 81 ASP A O 1
ATOM 622 N N . PRO A 1 82 ? -10.478 8.480 4.459 1.00 87.75 82 PRO A N 1
ATOM 623 C CA . PRO A 1 82 ? -9.377 8.243 3.538 1.00 87.75 82 PRO A CA 1
ATOM 624 C C . PRO A 1 82 ? -9.644 7.064 2.605 1.00 87.75 82 PRO A C 1
ATOM 626 O O . PRO A 1 82 ? -10.007 5.971 3.036 1.00 87.75 82 PRO A O 1
ATOM 629 N N . ARG A 1 83 ? -9.391 7.270 1.313 1.00 86.50 83 ARG A N 1
ATOM 630 C CA . ARG A 1 83 ? -9.469 6.222 0.276 1.00 86.50 83 ARG A CA 1
ATOM 631 C C . ARG A 1 83 ? -8.099 5.792 -0.209 1.00 86.50 83 ARG A C 1
ATOM 633 O O . ARG A 1 83 ? -7.964 4.724 -0.801 1.00 86.50 83 ARG A O 1
ATOM 640 N N . ILE A 1 84 ? -7.098 6.635 0.019 1.00 88.75 84 ILE A N 1
ATOM 641 C CA . ILE A 1 84 ? -5.714 6.384 -0.347 1.00 88.75 84 ILE A CA 1
ATOM 642 C C . ILE A 1 84 ? -4.862 6.619 0.895 1.00 88.75 84 ILE A C 1
ATOM 644 O O . ILE A 1 84 ? -5.004 7.642 1.562 1.00 88.75 84 ILE A O 1
ATOM 648 N N . VAL A 1 85 ? -3.965 5.688 1.206 1.00 89.00 85 VAL A N 1
ATOM 649 C CA . VAL A 1 85 ? -2.929 5.887 2.224 1.00 89.00 85 VAL A CA 1
ATOM 650 C C . VAL A 1 85 ? -1.586 5.915 1.512 1.00 89.00 85 VAL A C 1
ATOM 652 O O . VAL A 1 85 ? -1.169 4.919 0.920 1.00 89.00 85 VAL A O 1
ATOM 655 N N . SER A 1 86 ? -0.937 7.078 1.530 1.00 88.94 86 SER A N 1
ATOM 656 C CA . SER A 1 86 ? 0.337 7.310 0.855 1.00 88.94 86 SER A CA 1
ATOM 657 C C . SER A 1 86 ? 1.481 7.314 1.862 1.00 88.94 86 SER A C 1
ATOM 659 O O . SER A 1 86 ? 1.525 8.137 2.778 1.00 88.94 86 SER A O 1
ATOM 661 N N . PHE A 1 87 ? 2.412 6.386 1.690 1.00 88.06 87 PHE A N 1
ATOM 662 C CA . PHE A 1 87 ? 3.575 6.196 2.540 1.00 88.06 87 PHE A CA 1
ATOM 663 C C . PHE A 1 87 ? 4.804 6.834 1.910 1.00 88.06 87 PHE A C 1
ATOM 665 O O . PHE A 1 87 ? 5.170 6.488 0.788 1.00 88.06 87 PHE A O 1
ATOM 672 N N . VAL A 1 88 ? 5.489 7.694 2.662 1.00 84.94 88 VAL A N 1
ATOM 673 C CA . VAL A 1 88 ? 6.763 8.301 2.257 1.00 84.94 88 VAL A CA 1
ATOM 674 C C . VAL A 1 88 ? 7.884 7.718 3.128 1.00 84.94 88 VAL A C 1
ATOM 676 O O . VAL A 1 88 ? 8.202 8.274 4.188 1.00 84.94 88 VAL A O 1
ATOM 679 N N . PRO A 1 89 ? 8.445 6.551 2.758 1.00 80.75 89 PRO A N 1
ATOM 680 C CA . PRO A 1 89 ? 9.540 5.936 3.497 1.00 80.75 89 PRO A CA 1
ATOM 681 C C . PRO A 1 89 ? 10.814 6.786 3.441 1.00 80.75 89 PRO A C 1
ATOM 683 O O . PRO A 1 89 ? 11.238 7.219 2.374 1.00 80.75 89 PRO A O 1
ATOM 686 N N . GLN A 1 90 ? 11.452 6.980 4.598 1.00 77.50 90 GLN A N 1
ATOM 687 C CA . GLN A 1 90 ? 12.769 7.629 4.717 1.00 77.50 90 GLN A CA 1
ATOM 688 C C . GLN A 1 90 ? 13.929 6.616 4.696 1.00 77.50 90 GLN A C 1
ATOM 690 O O . GLN A 1 90 ? 15.091 6.991 4.563 1.00 77.50 90 GLN A O 1
ATOM 695 N N . ALA A 1 91 ? 13.617 5.325 4.829 1.00 71.50 91 ALA A N 1
ATOM 696 C CA . ALA A 1 91 ? 14.571 4.224 4.845 1.00 71.50 91 ALA A CA 1
ATOM 697 C C . ALA A 1 91 ? 14.256 3.199 3.745 1.00 71.50 91 ALA A C 1
ATOM 699 O O . ALA A 1 91 ? 13.180 3.210 3.143 1.00 71.50 91 ALA A O 1
ATOM 700 N N . ALA A 1 92 ? 15.205 2.295 3.493 1.00 74.44 92 ALA A N 1
ATOM 701 C CA . ALA A 1 92 ? 14.990 1.171 2.592 1.00 74.44 92 ALA A CA 1
ATOM 702 C C . ALA A 1 92 ? 13.807 0.313 3.069 1.00 74.44 92 ALA A C 1
ATOM 704 O O . ALA A 1 92 ? 13.683 0.010 4.254 1.00 74.44 92 ALA A O 1
ATOM 705 N N . LEU A 1 93 ? 12.956 -0.085 2.126 1.00 75.19 93 LEU A N 1
ATOM 706 C CA . LEU A 1 93 ? 11.788 -0.913 2.398 1.00 75.19 93 LEU A CA 1
ATOM 707 C C . LEU A 1 93 ? 12.191 -2.379 2.580 1.00 75.19 93 LEU A C 1
ATOM 709 O O . LEU A 1 93 ? 12.711 -2.993 1.646 1.00 75.19 93 LEU A O 1
ATOM 713 N N . ASP A 1 94 ? 11.888 -2.955 3.743 1.00 81.06 94 ASP A N 1
ATOM 714 C CA . ASP A 1 94 ? 11.871 -4.407 3.925 1.00 81.06 94 ASP A CA 1
ATOM 715 C C . ASP A 1 94 ? 10.480 -4.965 3.601 1.00 81.06 94 ASP A C 1
ATOM 717 O O . ASP A 1 94 ? 9.452 -4.406 3.989 1.00 81.06 94 ASP A O 1
ATOM 721 N N . VAL A 1 95 ? 10.431 -6.090 2.885 1.00 78.38 95 VAL A N 1
ATOM 722 C CA . VAL A 1 95 ? 9.161 -6.679 2.438 1.00 78.38 95 VAL A CA 1
ATOM 723 C C . VAL A 1 95 ? 8.290 -7.160 3.606 1.00 78.38 95 VAL A C 1
ATOM 725 O O . VAL A 1 95 ? 7.066 -7.126 3.500 1.00 78.38 95 VAL A O 1
ATOM 728 N N . HIS A 1 96 ? 8.887 -7.593 4.721 1.00 81.06 96 HIS A N 1
ATOM 729 C CA . HIS A 1 96 ? 8.146 -8.014 5.910 1.00 81.06 96 HIS A CA 1
ATOM 730 C C . HIS A 1 96 ? 7.542 -6.814 6.627 1.00 81.06 96 HIS A C 1
ATOM 732 O O . HIS A 1 96 ? 6.408 -6.897 7.099 1.00 81.06 96 HIS A O 1
ATOM 738 N N . ASP A 1 97 ? 8.269 -5.701 6.682 1.00 81.56 97 ASP A N 1
ATOM 739 C CA . ASP A 1 97 ? 7.770 -4.474 7.294 1.00 81.56 97 ASP A CA 1
ATOM 740 C C . ASP A 1 97 ? 6.652 -3.858 6.451 1.00 81.56 97 ASP A C 1
ATOM 742 O O . ASP A 1 97 ? 5.617 -3.475 6.996 1.00 81.56 97 ASP A O 1
ATOM 746 N N . VAL A 1 98 ? 6.790 -3.868 5.120 1.00 84.88 98 VAL A N 1
ATOM 747 C CA . VAL A 1 98 ? 5.707 -3.491 4.199 1.00 84.88 98 VAL A CA 1
ATOM 748 C C . VAL A 1 98 ? 4.487 -4.391 4.394 1.00 84.88 98 VAL A C 1
ATOM 750 O O . VAL A 1 98 ? 3.379 -3.881 4.519 1.00 84.88 98 VAL A O 1
ATOM 753 N N . ALA A 1 99 ? 4.658 -5.713 4.481 1.00 84.62 99 ALA A N 1
ATOM 754 C CA . ALA A 1 99 ? 3.537 -6.633 4.681 1.00 84.62 99 ALA A CA 1
ATOM 755 C C . ALA A 1 99 ? 2.806 -6.388 6.015 1.00 84.62 99 ALA A C 1
ATOM 757 O O . ALA A 1 99 ? 1.577 -6.395 6.059 1.00 84.62 99 ALA A O 1
ATOM 758 N N . ARG A 1 100 ? 3.548 -6.133 7.101 1.00 86.62 100 ARG A N 1
ATOM 759 C CA . ARG A 1 100 ? 2.967 -5.785 8.409 1.00 86.62 100 ARG A CA 1
ATOM 760 C C . ARG A 1 100 ? 2.220 -4.457 8.364 1.00 86.62 100 ARG A C 1
ATOM 762 O O . ARG A 1 100 ? 1.141 -4.354 8.940 1.00 86.62 100 ARG A O 1
ATOM 769 N N . LEU A 1 101 ? 2.789 -3.464 7.686 1.00 88.00 101 LEU A N 1
ATOM 770 C CA . LEU A 1 101 ? 2.181 -2.152 7.505 1.00 88.00 101 LEU A CA 1
ATOM 771 C C . LEU A 1 101 ? 0.866 -2.253 6.726 1.00 88.00 101 LEU A C 1
ATOM 773 O O . LEU A 1 101 ? -0.152 -1.749 7.192 1.00 88.00 101 LEU A O 1
ATOM 777 N N . VAL A 1 102 ? 0.885 -2.950 5.586 1.00 88.38 102 VAL A N 1
ATOM 778 C CA . VAL A 1 102 ? -0.296 -3.214 4.752 1.00 88.38 102 VAL A CA 1
ATOM 779 C C . VAL A 1 102 ? -1.391 -3.871 5.585 1.00 88.38 102 VAL A C 1
ATOM 781 O O . VAL A 1 102 ? -2.493 -3.339 5.663 1.00 88.38 102 VAL A O 1
ATOM 784 N N . HIS A 1 103 ? -1.065 -4.948 6.304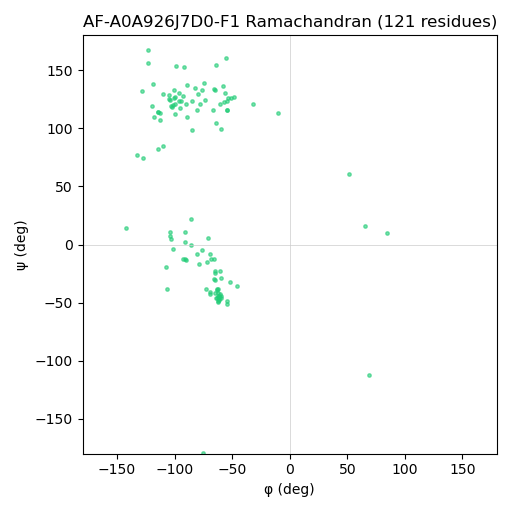 1.00 90.00 103 HIS A N 1
ATOM 785 C CA . HIS A 1 103 ? -2.043 -5.653 7.131 1.00 90.00 103 HIS A CA 1
ATOM 786 C C . HIS A 1 103 ? -2.621 -4.776 8.254 1.00 90.00 103 HIS A C 1
ATOM 788 O O . HIS A 1 103 ? -3.813 -4.841 8.556 1.00 90.00 103 HIS A O 1
ATOM 794 N N . GLY A 1 104 ? -1.786 -3.928 8.863 1.00 88.44 104 GLY A N 1
ATOM 795 C CA . GLY A 1 104 ? -2.228 -2.959 9.862 1.00 88.44 104 GLY A CA 1
ATOM 796 C C . GLY A 1 104 ? -3.239 -1.969 9.288 1.00 88.44 104 GLY A C 1
ATOM 797 O O . GLY A 1 104 ? -4.299 -1.767 9.878 1.00 88.44 104 GLY A O 1
ATOM 798 N N . VAL A 1 105 ? -2.959 -1.397 8.116 1.00 89.25 105 VAL A N 1
ATOM 799 C CA . VAL A 1 105 ? -3.868 -0.439 7.473 1.00 89.25 105 VAL A CA 1
ATOM 800 C C . VAL A 1 105 ? -5.149 -1.104 6.974 1.00 89.25 105 VAL A C 1
ATOM 802 O O . VAL A 1 105 ? -6.226 -0.578 7.240 1.00 89.25 105 VAL A O 1
ATOM 805 N N . GLU A 1 106 ? -5.069 -2.279 6.351 1.00 90.50 106 GLU A N 1
ATOM 806 C CA . GLU A 1 106 ? -6.238 -3.038 5.876 1.00 90.50 106 GLU A CA 1
ATOM 807 C C . GLU A 1 106 ? -7.205 -3.406 7.012 1.00 90.50 106 GLU 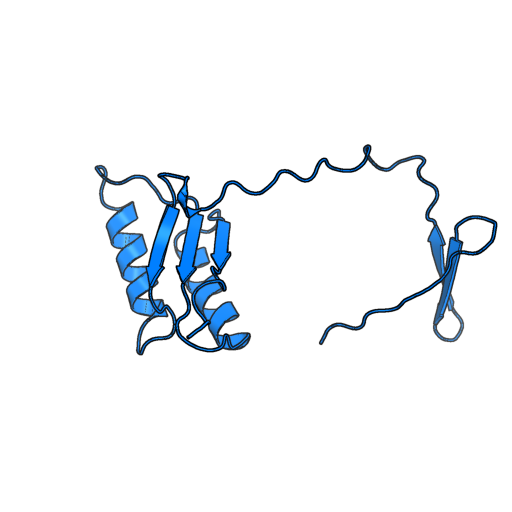A C 1
ATOM 809 O O . GLU A 1 106 ? -8.413 -3.487 6.796 1.00 90.50 106 GLU A O 1
ATOM 814 N N . SER A 1 107 ? -6.710 -3.571 8.246 1.00 91.25 107 SER A N 1
ATOM 815 C CA . SER A 1 107 ? -7.571 -3.818 9.411 1.00 91.25 107 SER A CA 1
ATOM 816 C C . SER A 1 107 ? -8.495 -2.639 9.756 1.00 91.25 107 SER A C 1
ATOM 818 O O . SER A 1 107 ? -9.535 -2.836 10.386 1.00 91.25 107 SER A O 1
ATOM 820 N N . VAL A 1 108 ? -8.134 -1.421 9.332 1.00 89.88 108 VAL A N 1
ATOM 821 C CA . VAL A 1 108 ? -8.894 -0.182 9.570 1.00 89.88 108 VAL A CA 1
ATOM 822 C C . VAL A 1 108 ? -9.595 0.306 8.302 1.00 89.88 108 VAL A C 1
ATOM 824 O O . VAL A 1 108 ? -10.722 0.797 8.378 1.00 89.88 108 VAL A O 1
ATOM 827 N N . LEU A 1 109 ? -8.934 0.181 7.151 1.00 90.06 109 LEU A N 1
ATOM 828 C CA . LEU A 1 109 ? -9.366 0.640 5.834 1.00 90.06 109 LEU A CA 1
ATOM 829 C C . LEU A 1 109 ? -9.166 -0.486 4.800 1.00 90.06 109 LEU A C 1
ATOM 831 O O . LEU A 1 109 ? -8.210 -0.444 4.025 1.00 90.06 109 LEU A O 1
ATOM 835 N N . PRO A 1 110 ? -10.047 -1.501 4.776 1.00 87.12 110 PRO A N 1
ATOM 836 C CA . PRO A 1 110 ? -9.877 -2.682 3.923 1.00 87.12 110 PRO A CA 1
ATOM 837 C C . PRO A 1 110 ? -9.944 -2.373 2.421 1.00 87.12 110 PRO A C 1
ATOM 839 O O . PRO A 1 110 ? -9.369 -3.104 1.623 1.00 87.12 110 PRO A O 1
ATOM 842 N N . ASP A 1 111 ? -10.616 -1.283 2.043 1.00 85.81 111 ASP A N 1
ATOM 843 C CA . ASP A 1 111 ? -10.813 -0.881 0.645 1.00 85.81 111 ASP A CA 1
ATOM 844 C C . ASP A 1 111 ? -9.889 0.275 0.216 1.00 85.81 111 ASP A C 1
ATOM 846 O O . ASP A 1 111 ? -10.024 0.803 -0.891 1.00 85.81 111 ASP A O 1
ATOM 850 N N . ALA A 1 112 ? -8.968 0.715 1.084 1.00 84.88 112 ALA A N 1
ATOM 851 C CA . ALA A 1 112 ? -8.071 1.813 0.745 1.00 84.88 112 ALA A CA 1
ATOM 852 C C . ALA A 1 112 ? -6.981 1.374 -0.238 1.00 84.88 112 ALA A C 1
ATOM 854 O O . ALA A 1 112 ? -6.356 0.324 -0.106 1.00 84.88 112 ALA A O 1
ATOM 855 N N . THR A 1 113 ? -6.690 2.243 -1.202 1.00 87.81 113 THR A N 1
ATOM 856 C CA . THR A 1 113 ? -5.520 2.100 -2.065 1.00 87.81 113 THR A CA 1
ATOM 857 C C . THR A 1 113 ? -4.267 2.459 -1.274 1.00 87.81 113 THR A C 1
ATOM 859 O O . THR A 1 113 ? -4.155 3.557 -0.732 1.00 87.81 113 THR A O 1
ATOM 862 N N . LEU A 1 114 ? -3.299 1.550 -1.226 1.00 87.31 114 LEU A N 1
ATOM 863 C CA . LEU A 1 114 ? -2.016 1.788 -0.571 1.00 87.31 114 LEU A CA 1
ATOM 864 C C . LEU A 1 114 ? -0.986 2.223 -1.614 1.00 87.31 114 LEU A C 1
ATOM 866 O O . LEU A 1 114 ? -0.739 1.510 -2.586 1.00 87.31 114 LEU A O 1
ATOM 870 N N . ALA A 1 115 ? -0.381 3.390 -1.411 1.00 86.75 115 ALA A N 1
ATOM 871 C CA . ALA A 1 115 ? 0.631 3.952 -2.295 1.00 86.75 115 ALA A CA 1
ATOM 872 C C . ALA A 1 115 ? 1.950 4.130 -1.538 1.00 86.75 115 ALA A C 1
ATOM 874 O O . ALA A 1 115 ? 1.962 4.581 -0.398 1.00 86.75 115 ALA A O 1
ATOM 875 N N . PHE A 1 116 ? 3.070 3.799 -2.177 1.00 84.19 116 PHE A N 1
ATOM 876 C CA . PHE A 1 116 ? 4.406 4.064 -1.647 1.00 84.19 116 PHE A CA 1
ATOM 877 C C . PHE A 1 116 ? 5.097 5.080 -2.545 1.00 84.19 116 PHE A C 1
ATOM 879 O O . PHE A 1 116 ? 5.394 4.792 -3.706 1.00 84.19 116 PHE A O 1
ATOM 886 N N . ASP A 1 117 ? 5.361 6.261 -2.002 1.00 78.62 117 ASP A N 1
ATOM 887 C CA . ASP A 1 117 ? 6.144 7.282 -2.672 1.00 78.62 117 ASP A CA 1
ATOM 888 C C . ASP A 1 117 ? 7.637 7.037 -2.435 1.00 78.62 117 ASP A C 1
ATOM 890 O O . ASP A 1 117 ? 8.213 7.389 -1.405 1.00 78.62 117 ASP A O 1
ATOM 894 N N . LEU A 1 118 ? 8.276 6.419 -3.426 1.00 74.75 118 LEU A N 1
ATOM 895 C CA . LEU A 1 118 ? 9.709 6.127 -3.404 1.00 74.75 118 LEU A CA 1
ATOM 896 C C . LEU A 1 118 ? 10.567 7.299 -3.904 1.00 74.75 118 LEU A C 1
ATOM 898 O O . LEU A 1 118 ? 11.792 7.181 -3.943 1.00 74.75 118 LEU A O 1
ATOM 902 N N . SER A 1 119 ? 9.959 8.421 -4.304 1.00 64.75 119 SER A N 1
ATOM 903 C CA . SER A 1 119 ? 10.693 9.573 -4.838 1.00 64.75 119 SER A CA 1
ATOM 904 C C . SER A 1 119 ? 11.489 10.336 -3.766 1.00 64.75 119 SER A C 1
ATOM 906 O O . SER A 1 119 ? 12.410 11.080 -4.102 1.00 64.75 119 SER A O 1
ATOM 908 N N . GLY A 1 120 ? 11.201 10.096 -2.479 1.00 54.28 120 GLY A N 1
ATOM 909 C CA . GLY A 1 120 ? 11.859 10.729 -1.329 1.00 54.28 120 GLY A CA 1
ATOM 910 C C . GLY A 1 120 ? 13.218 10.150 -0.908 1.00 54.28 120 GLY A C 1
ATOM 911 O O . GLY A 1 120 ? 13.888 10.754 -0.076 1.00 54.28 120 GLY A O 1
ATOM 912 N N . GLY A 1 121 ? 13.670 9.026 -1.476 1.00 42.81 121 GLY A N 1
ATOM 913 C CA . GLY A 1 121 ? 14.897 8.325 -1.051 1.00 42.81 121 GLY A CA 1
ATOM 914 C C . GLY A 1 121 ? 16.210 8.815 -1.680 1.00 42.81 121 GLY A C 1
ATOM 915 O O . GLY A 1 121 ? 17.161 8.042 -1.774 1.00 42.81 121 GLY A O 1
ATOM 916 N N . GLY A 1 122 ? 16.260 10.053 -2.180 1.00 39.97 122 GLY A N 1
ATOM 917 C CA . GLY A 1 122 ? 17.392 10.577 -2.946 1.00 39.97 122 GLY A CA 1
ATOM 918 C C . GLY A 1 122 ? 17.933 11.904 -2.428 1.00 39.97 122 GLY A C 1
ATOM 919 O O . GLY A 1 122 ? 17.733 12.926 -3.082 1.00 39.97 122 GLY A O 1
ATOM 920 N N . LYS A 1 123 ? 18.661 11.871 -1.307 1.00 36.00 123 LYS A N 1
ATOM 921 C CA . LYS A 1 123 ? 19.838 12.718 -1.055 1.00 36.00 123 LYS A CA 1
ATOM 922 C C . LYS A 1 123 ? 20.870 11.956 -0.239 1.00 36.00 123 LYS A C 1
ATOM 924 O O . LYS A 1 123 ? 20.463 11.312 0.748 1.00 36.00 123 LYS A O 1
#